Protein AF-A0AAV6YBZ9-F1 (afdb_monomer_lite)

InterPro domains:
  IPR000219 Dbl homology domain [PF00621] (2-76)
  IPR000219 Dbl homology domain [PS50010] (1-79)
  IPR035899 Dbl homology (DH) domain superfamily [G3DSA:1.20.900.10] (1-79)
  IPR035899 Dbl homology (DH) domain superfamily [SSF48065] (2-76)
  IPR051492 Dynamin-binding and Rho GEF [PTHR22834] (1-79)

Secondary structure (DSSP, 8-state):
-HHHHHTTHHHHHHHHHHHHHHHHT-S-HHHHHHHHHHHHHHHHHHHHHTHHHHHHHHHHHHT-HHHHHHHHHHHHHT-

pLDDT: mean 92.59, std 7.61, range [53.69, 98.12]

Structure (mmCIF, N/CA/C/O backbone):
data_AF-A0AAV6YBZ9-F1
#
_entry.id   AF-A0AAV6YBZ9-F1
#
loop_
_atom_site.group_PDB
_atom_site.id
_atom_site.type_symbol
_atom_site.label_atom_id
_atom_site.label_alt_id
_atom_site.label_comp_id
_atom_site.label_asym_id
_atom_site.label_entity_id
_atom_site.label_seq_id
_atom_site.pdbx_PDB_ins_code
_atom_site.Cartn_x
_atom_site.Cartn_y
_atom_site.Cartn_z
_atom_site.occupancy
_atom_site.B_iso_or_equiv
_atom_site.auth_seq_id
_atom_site.auth_comp_id
_atom_site.auth_asym_id
_atom_site.auth_atom_id
_atom_site.pdbx_PDB_model_num
ATOM 1 N N . ASP A 1 1 ? -18.176 1.070 6.484 1.00 60.84 1 ASP A N 1
ATOM 2 C CA . ASP A 1 1 ? -17.266 0.874 7.636 1.00 60.84 1 ASP A CA 1
ATOM 3 C C . ASP A 1 1 ? -16.029 0.058 7.283 1.00 60.84 1 ASP A C 1
ATOM 5 O O . ASP A 1 1 ? -14.937 0.576 7.456 1.00 60.84 1 ASP A O 1
ATOM 9 N N . PHE A 1 2 ? -16.143 -1.153 6.722 1.00 69.06 2 PHE A N 1
ATOM 10 C CA . PHE A 1 2 ? -14.957 -1.930 6.308 1.00 69.06 2 PHE A CA 1
ATOM 11 C C . PHE A 1 2 ? -14.171 -1.310 5.143 1.00 69.06 2 PHE A C 1
ATOM 13 O O . PHE A 1 2 ? -12.959 -1.490 5.068 1.00 69.06 2 PHE A O 1
ATOM 20 N N . ASP A 1 3 ? -14.829 -0.532 4.281 1.00 76.44 3 ASP A N 1
ATOM 21 C CA . ASP A 1 3 ? -14.175 0.155 3.159 1.00 76.44 3 ASP A CA 1
ATOM 22 C C . ASP A 1 3 ? -13.117 1.167 3.626 1.00 76.44 3 ASP A C 1
ATOM 24 O O . ASP A 1 3 ? -12.125 1.372 2.941 1.00 76.44 3 ASP A O 1
ATOM 28 N N . VAL A 1 4 ? -13.272 1.748 4.823 1.00 79.88 4 VAL A N 1
ATOM 29 C CA . VAL A 1 4 ? -12.261 2.631 5.441 1.00 79.88 4 VAL A CA 1
ATOM 30 C C . VAL A 1 4 ? -11.074 1.828 5.977 1.00 79.88 4 VAL A C 1
ATOM 32 O O . VAL A 1 4 ? -9.947 2.315 5.995 1.00 79.88 4 VAL A O 1
ATOM 35 N N . LEU A 1 5 ? -11.303 0.585 6.412 1.00 84.81 5 LEU A N 1
ATOM 36 C CA . LEU A 1 5 ? -10.251 -0.265 6.965 1.00 84.81 5 LEU A CA 1
ATOM 37 C C . LEU A 1 5 ? -9.290 -0.759 5.880 1.00 84.81 5 LEU A C 1
ATOM 39 O O . LEU A 1 5 ? -8.089 -0.872 6.108 1.00 84.81 5 LEU A O 1
ATOM 43 N N . PHE A 1 6 ? -9.844 -1.078 4.712 1.00 88.50 6 PHE A N 1
ATOM 44 C CA . PHE A 1 6 ? -9.110 -1.712 3.624 1.00 88.50 6 PHE A CA 1
ATOM 45 C C . PHE A 1 6 ? -8.860 -0.775 2.438 1.00 88.50 6 PHE A C 1
ATOM 47 O O . PHE A 1 6 ? -7.964 -1.043 1.642 1.00 88.50 6 PHE A O 1
ATOM 54 N N . GLY A 1 7 ? -9.610 0.320 2.304 1.00 91.94 7 GLY A N 1
ATOM 55 C CA . GLY A 1 7 ? -9.463 1.268 1.204 1.00 91.94 7 GLY A CA 1
ATOM 56 C C . GLY A 1 7 ? -9.453 0.566 -0.154 1.00 91.94 7 GLY A C 1
ATOM 57 O O . GLY A 1 7 ? -10.263 -0.317 -0.436 1.00 91.94 7 GLY A O 1
ATOM 58 N N . ASN A 1 8 ? -8.468 0.911 -0.976 1.00 94.31 8 ASN A N 1
ATOM 59 C CA . ASN A 1 8 ? -8.212 0.287 -2.270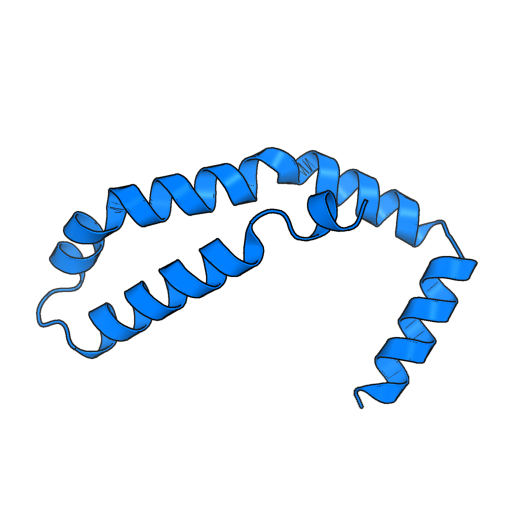 1.00 94.31 8 ASN A CA 1
ATOM 60 C C . ASN A 1 8 ? -7.174 -0.863 -2.193 1.00 94.31 8 ASN A C 1
ATOM 62 O O . ASN A 1 8 ? -6.419 -1.066 -3.145 1.00 94.31 8 ASN A O 1
ATOM 66 N N . ILE A 1 9 ? -7.113 -1.641 -1.097 1.00 94.88 9 ILE A N 1
ATOM 67 C CA . ILE A 1 9 ? -6.079 -2.683 -0.886 1.00 94.88 9 ILE A CA 1
ATOM 68 C C . ILE A 1 9 ? -5.948 -3.666 -2.058 1.00 94.88 9 ILE A C 1
ATOM 70 O O . ILE A 1 9 ? -4.845 -4.098 -2.382 1.00 94.88 9 ILE A O 1
ATOM 74 N N . HIS A 1 10 ? -7.042 -4.000 -2.743 1.00 95.38 10 HIS A N 1
ATOM 75 C CA . HIS A 1 10 ? -6.987 -4.878 -3.913 1.00 95.38 10 HIS A CA 1
ATOM 76 C C . HIS A 1 10 ? -6.221 -4.252 -5.086 1.00 95.38 10 HIS A C 1
ATOM 78 O O . HIS A 1 10 ? -5.472 -4.954 -5.765 1.00 95.38 10 HIS A O 1
ATOM 84 N N . SER A 1 11 ? -6.339 -2.939 -5.282 1.00 96.75 11 SER A N 1
ATOM 85 C CA . SER A 1 11 ? -5.550 -2.193 -6.265 1.00 96.75 11 SER A CA 1
ATOM 86 C C . SER A 1 11 ? -4.072 -2.171 -5.877 1.00 96.75 11 SER A C 1
ATOM 88 O O . SER A 1 11 ? -3.217 -2.407 -6.728 1.00 96.75 11 SER A O 1
ATOM 90 N N . VAL A 1 12 ? -3.764 -1.973 -4.587 1.00 97.12 12 VAL A N 1
ATOM 91 C CA . VAL A 1 12 ? -2.388 -2.042 -4.058 1.00 97.12 12 VAL A CA 1
ATOM 92 C C . VAL A 1 12 ? -1.775 -3.420 -4.308 1.00 97.12 12 VAL A C 1
ATOM 94 O O . VAL A 1 12 ? -0.649 -3.518 -4.793 1.00 97.12 12 VAL A O 1
ATOM 97 N N . ILE A 1 13 ? -2.516 -4.496 -4.032 1.00 97.75 13 ILE A N 1
ATOM 98 C CA . ILE A 1 13 ? -2.069 -5.869 -4.304 1.00 97.75 13 ILE A CA 1
ATOM 99 C C . ILE A 1 13 ? -1.798 -6.050 -5.800 1.00 97.75 13 ILE A C 1
ATOM 101 O O . ILE A 1 13 ? -0.729 -6.537 -6.163 1.00 97.75 13 ILE A O 1
ATOM 105 N N . SER A 1 14 ? -2.724 -5.618 -6.660 1.00 98.12 14 SER A N 1
ATOM 106 C CA . SER A 1 14 ? -2.595 -5.751 -8.114 1.00 98.12 14 SER A CA 1
ATOM 107 C C . SER A 1 14 ? -1.347 -5.047 -8.649 1.00 98.12 14 SER A C 1
ATOM 109 O O . SER A 1 14 ? -0.536 -5.671 -9.335 1.00 98.12 14 SER A O 1
ATOM 111 N N . VAL A 1 15 ? -1.144 -3.770 -8.300 1.00 97.81 15 VAL A N 1
ATOM 112 C CA . VAL A 1 15 ? 0.017 -3.006 -8.785 1.00 97.81 15 VAL A CA 1
ATOM 113 C C . VAL A 1 15 ? 1.329 -3.565 -8.224 1.00 97.81 15 VAL A C 1
ATOM 115 O O . VAL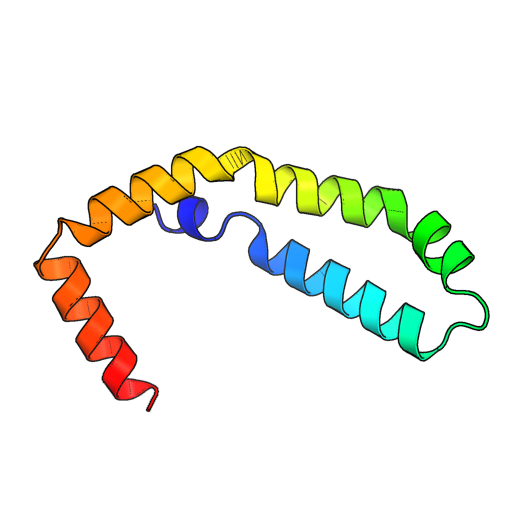 A 1 15 ? 2.338 -3.608 -8.922 1.00 97.81 15 VAL A O 1
ATOM 118 N N . THR A 1 16 ? 1.317 -4.082 -6.991 1.00 97.88 16 THR A N 1
ATOM 119 C CA . THR A 1 16 ? 2.506 -4.687 -6.370 1.00 97.88 16 THR A CA 1
ATOM 120 C C . THR A 1 16 ? 2.873 -6.018 -7.023 1.00 97.88 16 THR A C 1
ATOM 122 O O . THR A 1 16 ? 4.053 -6.295 -7.231 1.00 97.88 16 THR A O 1
ATOM 125 N N . GLN A 1 17 ? 1.887 -6.841 -7.387 1.00 98.12 17 GLN A N 1
ATOM 126 C CA . GLN A 1 17 ? 2.118 -8.088 -8.122 1.00 98.12 17 GLN A CA 1
ATOM 127 C C . GLN A 1 17 ? 2.662 -7.822 -9.529 1.00 98.12 17 GLN A C 1
ATOM 129 O O . GLN A 1 17 ? 3.581 -8.513 -9.967 1.00 98.12 17 GLN A O 1
ATOM 134 N N . MET A 1 18 ? 2.148 -6.797 -10.214 1.00 97.00 18 MET A N 1
ATOM 135 C CA . MET A 1 18 ? 2.688 -6.351 -11.501 1.00 97.00 18 MET A CA 1
ATOM 136 C C . MET A 1 18 ? 4.134 -5.857 -11.381 1.00 97.00 18 MET A C 1
ATOM 138 O O . MET A 1 18 ? 4.977 -6.233 -12.197 1.00 97.00 18 MET A O 1
ATOM 142 N N . LEU A 1 19 ? 4.436 -5.059 -10.352 1.00 97.62 19 LEU A N 1
ATOM 143 C CA . LEU A 1 19 ? 5.792 -4.592 -10.076 1.00 97.62 19 LEU A CA 1
ATOM 144 C C . LEU A 1 19 ? 6.740 -5.761 -9.803 1.00 97.62 19 LEU A C 1
ATOM 146 O O . LEU A 1 19 ? 7.819 -5.810 -10.388 1.00 97.62 19 LEU A O 1
ATOM 150 N N . LEU A 1 20 ? 6.335 -6.717 -8.963 1.00 98.12 20 LEU A N 1
ATOM 151 C CA . LEU A 1 20 ? 7.127 -7.913 -8.676 1.00 98.12 20 LEU A CA 1
ATOM 152 C C . LEU A 1 20 ? 7.448 -8.682 -9.962 1.00 98.12 20 LEU A C 1
ATOM 154 O O . LEU A 1 20 ? 8.619 -8.916 -10.247 1.00 98.12 20 LEU A O 1
ATOM 158 N N . GLY A 1 21 ? 6.432 -8.998 -10.769 1.00 97.62 21 GLY A N 1
ATOM 159 C CA . GLY A 1 21 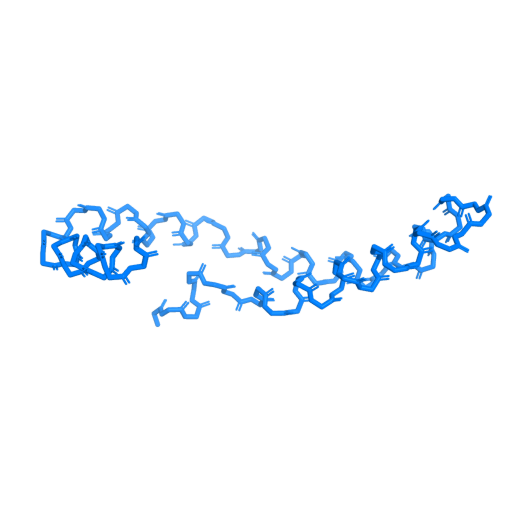? 6.627 -9.738 -12.017 1.00 97.62 21 GLY A CA 1
ATOM 160 C C . GLY A 1 21 ? 7.523 -9.003 -13.020 1.00 97.62 21 GLY A C 1
ATOM 161 O O . GLY A 1 21 ? 8.304 -9.633 -13.733 1.00 97.62 21 GLY A O 1
ATOM 162 N N . ALA A 1 22 ? 7.460 -7.670 -13.060 1.00 97.31 22 ALA A N 1
ATOM 163 C CA . ALA A 1 22 ? 8.356 -6.868 -13.887 1.00 97.31 22 ALA A CA 1
ATOM 164 C C . ALA A 1 22 ? 9.797 -6.891 -13.359 1.00 97.31 22 ALA A C 1
ATOM 166 O O . ALA A 1 22 ? 10.729 -7.065 -14.140 1.00 97.31 22 ALA A O 1
ATOM 167 N N . LEU A 1 23 ? 9.989 -6.765 -12.044 1.00 97.69 23 LEU A N 1
ATOM 168 C CA . LEU A 1 23 ? 11.309 -6.788 -11.412 1.00 97.69 23 LEU A CA 1
ATOM 169 C C . LEU A 1 23 ? 12.004 -8.147 -11.548 1.00 97.69 23 LEU A C 1
ATOM 171 O O . LEU A 1 23 ? 13.209 -8.180 -11.781 1.00 97.69 23 LEU A O 1
ATOM 175 N N . GLU A 1 24 ? 11.259 -9.250 -11.455 1.00 97.62 24 GLU A N 1
ATOM 176 C CA . GLU A 1 24 ? 11.785 -10.614 -11.612 1.00 97.62 24 GLU A CA 1
ATOM 177 C C . GLU A 1 24 ? 12.375 -10.882 -13.006 1.00 97.62 24 GLU A C 1
ATOM 179 O O . GLU A 1 24 ? 13.240 -11.743 -13.146 1.00 97.62 24 GLU A O 1
ATOM 184 N N . ASN A 1 25 ? 11.939 -10.136 -14.027 1.00 93.81 25 ASN A N 1
ATOM 185 C CA . ASN A 1 25 ? 12.317 -10.354 -15.425 1.00 93.81 25 ASN A CA 1
ATOM 186 C C . ASN A 1 25 ? 13.077 -9.167 -16.049 1.00 93.81 25 ASN A C 1
ATOM 188 O O . ASN A 1 25 ? 13.236 -9.125 -17.269 1.00 93.81 25 ASN A O 1
ATOM 192 N N . CYS A 1 26 ? 13.514 -8.183 -15.253 1.00 95.25 26 CYS A N 1
ATOM 193 C CA . CYS A 1 26 ? 14.133 -6.967 -15.781 1.00 95.25 26 CYS A CA 1
ATOM 194 C C . CYS A 1 26 ? 15.665 -7.016 -15.817 1.00 95.25 26 CYS A C 1
ATOM 196 O O . CYS A 1 26 ? 16.321 -7.479 -14.887 1.00 95.25 26 CYS A O 1
ATOM 198 N N . ASP A 1 27 ? 16.238 -6.409 -16.858 1.00 94.88 27 ASP A N 1
ATOM 199 C CA . ASP A 1 27 ? 17.681 -6.145 -16.946 1.00 94.88 27 ASP A CA 1
ATOM 200 C C . ASP A 1 27 ? 18.081 -4.840 -16.229 1.00 94.88 27 ASP A C 1
ATOM 202 O O . ASP A 1 27 ? 19.258 -4.584 -15.968 1.00 94.88 27 ASP A O 1
ATOM 206 N N . SER A 1 28 ? 17.104 -3.979 -15.919 1.00 97.00 28 SER A N 1
ATOM 207 C CA . SER A 1 28 ? 17.323 -2.700 -15.246 1.00 97.00 28 SER A CA 1
ATOM 208 C C . SER A 1 28 ? 16.163 -2.334 -14.331 1.00 97.00 28 SER A C 1
ATOM 210 O O . SER A 1 28 ? 15.105 -1.888 -14.774 1.00 97.00 28 SER A O 1
ATOM 212 N N . VAL A 1 29 ? 16.417 -2.426 -13.028 1.00 96.44 29 VAL A N 1
ATOM 213 C CA . VAL A 1 29 ? 15.470 -2.035 -11.975 1.00 96.44 29 VAL A CA 1
ATOM 214 C 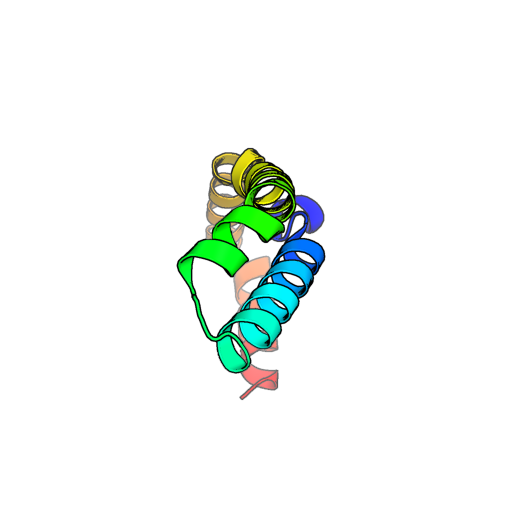C . VAL A 1 29 ? 15.020 -0.580 -12.141 1.00 96.44 29 VAL A C 1
ATOM 216 O O . VAL A 1 29 ? 13.839 -0.274 -12.015 1.00 96.44 29 VAL A O 1
ATOM 219 N N . GLY A 1 30 ? 15.948 0.326 -12.469 1.00 97.06 30 GLY A N 1
ATOM 220 C CA . GLY A 1 30 ? 15.646 1.753 -12.600 1.00 97.06 30 GLY A CA 1
ATOM 221 C C . GLY A 1 30 ? 14.618 2.061 -13.692 1.00 97.06 30 GLY A C 1
ATOM 222 O O . GLY A 1 30 ? 13.769 2.927 -13.494 1.00 97.06 30 GLY A O 1
ATOM 223 N N . LEU A 1 31 ? 14.659 1.339 -14.817 1.00 97.00 31 LEU A N 1
ATOM 224 C CA . LEU A 1 31 ? 13.697 1.524 -15.908 1.00 97.00 31 LEU A CA 1
ATOM 225 C C . LEU A 1 31 ? 12.293 1.066 -15.508 1.00 97.00 31 LEU A C 1
ATOM 227 O O . LEU A 1 31 ? 11.344 1.810 -15.738 1.00 97.00 31 LEU A O 1
ATOM 231 N N . ILE A 1 32 ? 12.171 -0.069 -14.813 1.00 97.88 32 ILE A N 1
ATOM 232 C CA . ILE A 1 32 ? 10.876 -0.560 -14.316 1.00 97.88 32 ILE A CA 1
ATOM 233 C C . ILE A 1 32 ? 10.205 0.471 -13.405 1.00 97.88 32 ILE A C 1
ATOM 235 O O . ILE A 1 32 ? 9.028 0.785 -13.577 1.00 97.88 32 ILE A O 1
ATOM 239 N N . PHE A 1 33 ? 10.959 1.061 -12.473 1.00 96.12 33 PHE A N 1
ATOM 240 C CA . PHE A 1 33 ? 10.414 2.103 -11.603 1.00 96.12 33 PHE A CA 1
ATOM 241 C C . PHE A 1 33 ? 10.000 3.355 -12.377 1.00 96.12 33 PHE A C 1
ATOM 243 O O . PHE A 1 33 ? 8.979 3.950 -12.047 1.00 96.12 33 PHE A O 1
ATOM 250 N N . LEU A 1 34 ? 10.746 3.766 -13.407 1.00 97.31 34 LEU A N 1
ATOM 251 C CA . LEU A 1 34 ? 10.368 4.917 -14.232 1.00 97.31 34 LEU A CA 1
ATOM 252 C C . LEU A 1 34 ? 9.092 4.663 -15.044 1.00 97.31 34 LEU A C 1
ATOM 254 O O . LEU A 1 34 ? 8.270 5.573 -15.160 1.00 97.31 34 LEU A O 1
ATOM 258 N N . GLU A 1 35 ? 8.920 3.453 -15.575 1.00 96.50 35 GLU A N 1
ATOM 259 C CA . GLU A 1 35 ? 7.735 3.042 -16.335 1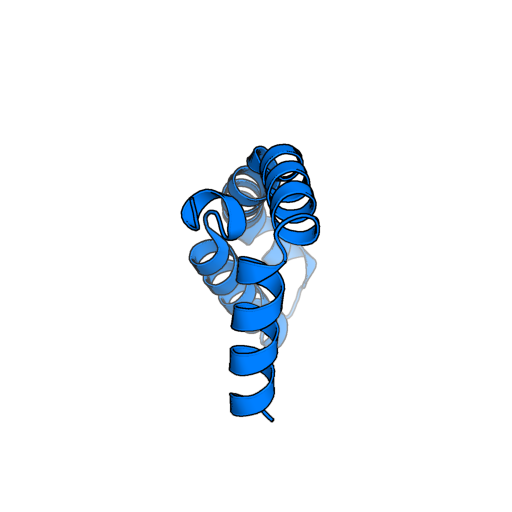.00 96.50 35 GLU A CA 1
ATOM 260 C C . GLU A 1 35 ? 6.492 2.955 -15.445 1.00 96.50 35 GLU A C 1
ATOM 262 O O . GLU A 1 35 ? 5.433 3.466 -15.808 1.00 96.50 35 GLU A O 1
ATOM 267 N N . GLN A 1 36 ? 6.625 2.379 -14.248 1.00 96.94 36 GLN A N 1
ATOM 268 C CA . GLN A 1 36 ? 5.493 2.116 -13.353 1.00 96.94 36 GLN A CA 1
ATOM 269 C C . GLN A 1 36 ? 5.227 3.229 -12.329 1.00 96.94 36 GLN A C 1
ATOM 271 O O . GLN A 1 36 ? 4.233 3.169 -11.604 1.00 96.94 36 GLN A O 1
ATOM 276 N N . ARG A 1 37 ? 6.069 4.276 -12.268 1.00 97.12 37 ARG A N 1
ATOM 277 C CA . ARG A 1 37 ? 5.987 5.347 -11.250 1.00 97.12 37 ARG A CA 1
ATOM 278 C C . ARG A 1 37 ? 4.591 5.937 -11.088 1.00 97.12 37 ARG A C 1
ATOM 280 O O . ARG A 1 37 ? 4.159 6.159 -9.967 1.00 97.12 37 ARG A O 1
ATOM 287 N N . MET A 1 38 ? 3.902 6.203 -12.199 1.00 97.75 38 MET A N 1
ATOM 288 C CA . MET A 1 38 ? 2.608 6.885 -12.174 1.00 97.75 38 MET A CA 1
ATOM 289 C C . MET A 1 38 ? 1.531 6.001 -11.562 1.00 97.75 38 MET A C 1
ATOM 291 O O . MET A 1 38 ? 0.720 6.481 -10.777 1.00 97.75 38 MET A O 1
ATOM 295 N N . GLU A 1 39 ? 1.520 4.724 -11.934 1.00 97.06 39 GLU A N 1
ATOM 296 C CA . GLU A 1 39 ? 0.531 3.770 -11.447 1.00 97.06 39 GLU A CA 1
ATOM 297 C C . GLU A 1 39 ? 0.751 3.483 -9.960 1.00 97.06 39 GLU A C 1
ATOM 299 O O . GLU A 1 39 ? -0.188 3.575 -9.170 1.00 97.06 39 GLU A O 1
ATOM 304 N N . LEU A 1 40 ? 2.010 3.263 -9.562 1.00 97.44 40 LEU A N 1
ATOM 305 C CA . LEU A 1 40 ? 2.395 3.110 -8.161 1.00 97.44 40 LEU A CA 1
ATOM 306 C C . LEU A 1 40 ? 2.002 4.342 -7.339 1.00 97.44 40 LEU A C 1
ATOM 308 O O . LEU A 1 40 ? 1.324 4.208 -6.325 1.00 97.44 40 LEU A 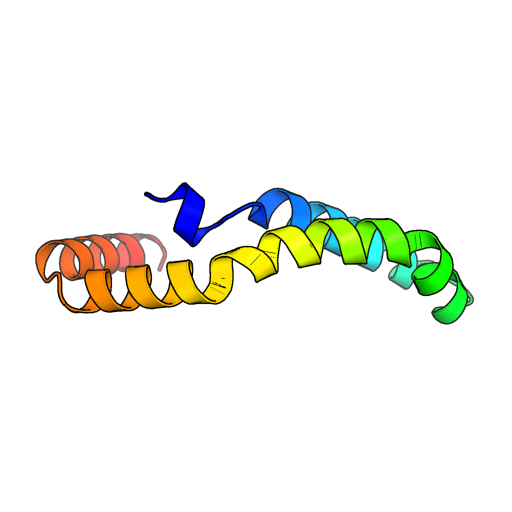O 1
ATOM 312 N N . GLU A 1 41 ? 2.375 5.545 -7.779 1.00 98.00 41 GLU A N 1
ATOM 313 C CA . GLU A 1 41 ? 2.049 6.778 -7.059 1.00 98.00 41 GLU A CA 1
ATOM 314 C C . GLU A 1 41 ? 0.534 6.973 -6.930 1.00 98.00 41 GLU A C 1
ATOM 316 O O . GLU A 1 41 ? 0.051 7.295 -5.847 1.00 98.00 41 GLU A O 1
ATOM 321 N N . CYS A 1 42 ? -0.229 6.746 -8.001 1.00 97.50 42 CYS A N 1
ATOM 322 C CA . CYS A 1 42 ? -1.677 6.931 -7.999 1.00 97.50 42 CYS A CA 1
ATOM 323 C C . CYS A 1 42 ? -2.372 5.990 -7.005 1.00 97.50 42 CYS A C 1
ATOM 325 O O . CYS A 1 42 ? -3.132 6.452 -6.151 1.00 97.50 42 CYS A O 1
ATOM 327 N N . VAL A 1 43 ? -2.060 4.694 -7.074 1.00 97.69 43 VAL A N 1
ATOM 328 C CA . VAL A 1 43 ? -2.685 3.665 -6.234 1.00 97.69 43 VAL A CA 1
ATOM 329 C C . VAL A 1 43 ? -2.303 3.839 -4.764 1.00 97.69 43 VAL A C 1
ATOM 331 O O . VAL A 1 43 ? -3.178 3.828 -3.894 1.00 97.69 43 VAL A O 1
ATOM 334 N N . TYR A 1 44 ? -1.016 4.049 -4.470 1.00 96.94 44 TYR A N 1
ATOM 335 C CA . TYR A 1 44 ? -0.560 4.218 -3.090 1.00 96.94 44 TYR A CA 1
ATOM 336 C C . TYR A 1 44 ? -1.012 5.543 -2.477 1.00 96.94 44 TYR A C 1
ATOM 338 O O . TYR A 1 44 ? -1.239 5.601 -1.271 1.00 96.94 44 TYR A O 1
ATOM 346 N N . LYS A 1 45 ? -1.187 6.604 -3.271 1.00 96.62 45 LYS A N 1
ATOM 347 C CA . LYS A 1 45 ? -1.713 7.875 -2.763 1.00 96.62 45 LYS A CA 1
ATOM 348 C C . LYS A 1 45 ? -3.138 7.726 -2.239 1.00 96.62 45 LYS A C 1
ATOM 350 O O . LYS A 1 45 ? -3.423 8.229 -1.158 1.00 96.62 45 LYS A O 1
ATOM 355 N N . GLU A 1 46 ? -4.003 7.035 -2.977 1.00 94.25 46 GLU A N 1
ATOM 356 C CA . GLU A 1 46 ? -5.368 6.738 -2.529 1.00 94.25 46 GLU A CA 1
ATOM 357 C C . GLU A 1 46 ? -5.356 5.855 -1.272 1.00 94.25 46 GLU A C 1
ATOM 359 O O . GLU A 1 46 ? -6.046 6.167 -0.304 1.00 94.25 46 GLU A O 1
ATOM 364 N N . TYR A 1 47 ? -4.510 4.819 -1.240 1.00 93.88 47 TYR A N 1
ATOM 365 C CA . TYR A 1 47 ? -4.390 3.938 -0.075 1.00 93.88 47 TYR A CA 1
ATOM 366 C C . TYR A 1 47 ? -3.975 4.699 1.192 1.00 93.88 47 TYR A C 1
ATOM 368 O O . TYR A 1 47 ? -4.553 4.525 2.263 1.00 93.88 47 TYR A O 1
ATOM 376 N N . CYS A 1 48 ? -2.981 5.580 1.069 1.00 93.69 48 CYS A N 1
ATOM 377 C CA . CYS A 1 48 ? -2.439 6.336 2.193 1.00 93.69 48 CYS A CA 1
ATOM 378 C C . CYS A 1 48 ? -3.334 7.502 2.633 1.00 93.69 48 CYS A C 1
ATOM 380 O O . CYS A 1 48 ? -3.192 7.968 3.762 1.00 93.69 48 CYS A O 1
ATOM 382 N N . GLN A 1 49 ? -4.237 7.990 1.776 1.00 91.75 49 GLN A N 1
ATOM 383 C CA . GLN A 1 49 ? -5.051 9.176 2.060 1.00 91.75 49 GLN A CA 1
ATOM 384 C C . GLN A 1 49 ? -5.919 9.011 3.315 1.00 91.75 49 GLN A C 1
ATOM 386 O O . GLN A 1 49 ? -6.109 9.977 4.050 1.00 91.75 49 GLN A O 1
ATOM 391 N N . ASN A 1 50 ? -6.400 7.795 3.580 1.00 87.62 50 ASN A N 1
ATOM 392 C CA . ASN A 1 50 ? -7.326 7.523 4.682 1.00 87.62 50 ASN A CA 1
ATOM 393 C C . ASN A 1 50 ? -6.626 6.956 5.927 1.00 87.62 50 ASN A C 1
ATOM 395 O O . ASN A 1 50 ? -7.293 6.499 6.849 1.00 87.62 50 ASN A O 1
ATOM 399 N N . HIS A 1 51 ? -5.289 6.986 5.983 1.00 90.19 51 HIS A N 1
ATOM 400 C CA . HIS A 1 51 ? -4.524 6.295 7.024 1.00 90.19 51 HIS A CA 1
ATOM 401 C C . HIS A 1 51 ? -4.887 6.741 8.451 1.00 90.19 51 HIS A C 1
ATOM 403 O O . HIS A 1 51 ? -5.059 5.903 9.333 1.00 90.19 51 HIS A O 1
ATOM 409 N N . GLU A 1 52 ? -5.056 8.047 8.676 1.00 90.94 52 GLU A N 1
ATOM 410 C CA . GLU A 1 52 ? -5.456 8.582 9.987 1.00 90.94 52 GLU A CA 1
ATOM 411 C C . GLU A 1 52 ? -6.871 8.131 10.388 1.00 90.94 52 GLU A C 1
ATOM 413 O O . GLU A 1 52 ? -7.115 7.803 11.550 1.00 90.94 52 GLU A O 1
ATOM 418 N N . GLU A 1 53 ? -7.791 8.050 9.423 1.00 90.31 53 GLU A N 1
ATOM 419 C CA . GLU A 1 53 ? -9.161 7.585 9.649 1.00 90.31 53 GLU A CA 1
ATOM 420 C C . GLU A 1 53 ? -9.191 6.083 9.965 1.00 90.31 53 GLU A C 1
ATOM 422 O O . GLU A 1 53 ? -9.861 5.655 10.908 1.00 90.31 53 GLU A O 1
ATOM 427 N N . THR A 1 54 ? -8.403 5.282 9.241 1.00 91.00 54 THR A N 1
ATOM 428 C CA . THR A 1 54 ? -8.230 3.850 9.506 1.00 91.00 54 THR A CA 1
ATOM 429 C C . THR A 1 54 ? -7.673 3.602 10.909 1.00 91.00 54 THR A C 1
ATOM 431 O O . THR A 1 54 ? -8.170 2.719 11.611 1.00 91.00 54 THR A O 1
ATOM 434 N N . ILE A 1 55 ? -6.678 4.383 11.350 1.00 91.31 55 ILE A N 1
ATOM 435 C CA . ILE A 1 55 ? -6.122 4.282 12.709 1.00 91.31 55 ILE A CA 1
ATOM 436 C C . ILE A 1 55 ? -7.201 4.579 13.751 1.00 91.31 55 ILE A C 1
ATOM 438 O O . ILE A 1 55 ? -7.420 3.768 14.650 1.00 91.31 55 ILE A O 1
ATOM 442 N N . ALA A 1 56 ? -7.919 5.695 13.616 1.00 92.12 56 ALA A N 1
ATOM 443 C CA . ALA A 1 56 ? -8.970 6.063 14.562 1.00 92.12 56 ALA A CA 1
ATOM 444 C C . ALA A 1 56 ? -10.080 4.996 14.638 1.00 92.12 56 ALA A C 1
ATOM 446 O O . ALA A 1 56 ? -10.592 4.684 15.718 1.00 92.12 56 ALA A O 1
ATOM 447 N N . LEU A 1 57 ? -10.428 4.393 13.498 1.00 91.56 57 LEU A N 1
ATOM 448 C CA . LEU A 1 57 ? -11.391 3.299 13.436 1.00 91.56 57 LEU A CA 1
ATOM 449 C C . LEU A 1 57 ? -10.882 2.051 14.173 1.00 91.56 57 LEU A C 1
ATOM 451 O O . LEU A 1 57 ? -11.628 1.466 14.962 1.00 91.56 57 LEU A O 1
ATOM 455 N N . LEU A 1 58 ? -9.615 1.675 13.987 1.00 91.12 58 LEU A N 1
ATOM 456 C CA . LEU A 1 58 ? -8.984 0.558 14.698 1.00 91.12 58 LEU A CA 1
ATOM 457 C C . LEU A 1 58 ? -8.963 0.773 16.216 1.00 91.12 58 LEU A C 1
ATOM 459 O O . LEU A 1 58 ? -9.346 -0.127 16.964 1.00 91.12 58 LEU A O 1
ATOM 463 N N . GLU A 1 59 ? -8.611 1.972 16.678 1.00 93.38 59 GLU A N 1
ATOM 464 C CA . GLU A 1 59 ? -8.646 2.326 18.104 1.00 93.38 59 GLU A CA 1
ATOM 465 C C . GLU A 1 59 ? -10.065 2.237 18.688 1.00 93.38 59 GLU A C 1
ATOM 467 O O . GLU A 1 59 ? -10.260 1.886 19.856 1.00 93.38 59 GLU A O 1
ATOM 472 N N . SER A 1 60 ? -11.087 2.546 17.883 1.00 91.94 60 SER A N 1
ATOM 473 C CA . SER A 1 60 ? -12.486 2.390 18.290 1.00 91.94 60 SER A CA 1
ATOM 474 C C . SER A 1 60 ? -12.882 0.915 18.434 1.00 91.94 60 SER A C 1
ATOM 476 O O . SER A 1 60 ? -13.605 0.550 19.366 1.00 91.94 60 SER A O 1
ATOM 478 N N . TYR A 1 61 ? -12.370 0.053 17.553 1.00 91.19 61 TYR A N 1
ATOM 479 C CA . TYR A 1 61 ? -12.608 -1.387 17.578 1.00 91.19 61 TYR A CA 1
ATOM 480 C C . TYR A 1 61 ? -11.858 -2.090 18.706 1.00 91.19 61 TYR A C 1
ATOM 482 O O . TYR A 1 61 ? -12.376 -3.063 19.254 1.00 91.19 61 TYR A O 1
ATOM 490 N N . GLU A 1 62 ? -10.685 -1.602 19.104 1.00 91.00 62 GLU A N 1
ATOM 491 C CA . GLU A 1 62 ? -9.945 -2.104 20.270 1.00 91.00 62 GLU A CA 1
ATOM 492 C C . GLU A 1 62 ? -10.766 -1.971 21.560 1.00 91.00 62 GLU A C 1
ATOM 494 O O . GLU A 1 62 ? -10.827 -2.891 22.373 1.00 91.00 62 GLU A O 1
ATOM 499 N N . LYS A 1 63 ? -11.493 -0.859 21.705 1.00 92.94 63 LYS A N 1
ATOM 500 C CA . LYS A 1 63 ? -12.355 -0.589 22.867 1.00 92.94 63 LYS A CA 1
ATOM 501 C C . LYS A 1 63 ? -13.678 -1.365 22.836 1.00 92.94 63 LYS A C 1
ATOM 503 O O . LYS A 1 63 ? -14.424 -1.341 23.813 1.00 92.94 63 LYS A O 1
ATOM 508 N N . ASN A 1 64 ? -14.000 -2.037 21.729 1.00 94.56 64 ASN A N 1
ATOM 509 C CA . ASN A 1 64 ? -15.256 -2.759 21.555 1.00 94.56 64 ASN A CA 1
ATOM 510 C C . ASN A 1 64 ? -15.086 -4.253 21.872 1.00 94.56 64 ASN A C 1
ATOM 512 O O . ASN A 1 64 ? -14.746 -5.057 21.006 1.00 94.56 64 ASN A O 1
ATOM 516 N N . GLU A 1 65 ? -15.404 -4.644 23.108 1.00 93.88 65 GLU A N 1
ATOM 517 C CA . GLU A 1 65 ? -15.259 -6.029 23.585 1.00 93.88 65 GLU A CA 1
ATOM 518 C C . GLU A 1 65 ? -15.986 -7.070 22.720 1.00 93.88 65 GLU A C 1
ATOM 520 O O . GLU A 1 65 ? -15.500 -8.187 22.539 1.00 93.88 65 GLU A O 1
ATOM 525 N N . LYS A 1 66 ? -17.161 -6.727 22.175 1.00 93.50 66 LYS A N 1
ATOM 526 C CA . LYS A 1 66 ? -17.935 -7.644 21.327 1.00 93.50 66 LYS A CA 1
ATOM 527 C C . LYS A 1 66 ? -17.229 -7.880 19.994 1.00 93.50 66 LYS A C 1
ATOM 529 O O . LYS A 1 66 ? -17.180 -9.018 19.523 1.00 93.50 66 LYS A O 1
ATOM 534 N N . PHE A 1 67 ? -16.697 -6.814 19.400 1.00 90.75 67 PHE A N 1
ATOM 535 C CA . PHE A 1 67 ? -15.906 -6.904 18.178 1.00 90.75 67 PHE A CA 1
ATOM 536 C C . PHE A 1 67 ? -14.638 -7.728 18.417 1.00 90.75 67 PHE A C 1
ATOM 538 O O . PHE A 1 67 ? -14.410 -8.691 17.693 1.00 90.75 67 PHE A O 1
ATOM 545 N N . GLN A 1 68 ? -13.881 -7.426 19.477 1.00 94.38 68 GLN A N 1
ATOM 546 C CA . GLN A 1 68 ? -12.651 -8.149 19.817 1.00 94.38 68 GLN A CA 1
ATOM 547 C C . GLN A 1 68 ? -12.890 -9.643 20.049 1.00 94.38 68 GLN A C 1
ATOM 549 O O . GLN A 1 68 ? -12.141 -10.473 19.541 1.00 94.38 68 GLN A O 1
ATOM 554 N N . ARG A 1 69 ? -13.973 -10.007 20.747 1.00 94.69 69 ARG A N 1
ATOM 555 C CA . ARG A 1 69 ? -14.347 -11.416 20.936 1.00 94.69 69 ARG A CA 1
ATOM 556 C C . ARG A 1 69 ? -14.634 -12.115 19.606 1.00 94.69 69 ARG A C 1
ATOM 558 O O . ARG A 1 69 ? -14.103 -13.189 19.363 1.00 94.69 69 ARG A O 1
ATOM 565 N N . SER A 1 70 ? -15.414 -11.474 18.735 1.00 91.50 70 SER A N 1
ATOM 566 C CA . SER A 1 70 ? -15.752 -12.030 17.415 1.00 91.50 70 SER A CA 1
ATOM 567 C C . SER A 1 70 ? -14.514 -12.157 16.516 1.00 91.50 70 SER A C 1
ATOM 569 O O . SER A 1 70 ? -14.364 -13.141 15.795 1.00 91.50 70 SER A O 1
ATOM 571 N N . LEU A 1 71 ? -13.605 -11.176 16.569 1.00 90.38 71 LEU A N 1
ATOM 572 C CA . LEU A 1 71 ? -12.328 -11.211 15.859 1.00 90.38 71 LEU A CA 1
ATOM 573 C C . LEU A 1 71 ? -11.461 -12.377 16.349 1.00 90.38 71 LEU A C 1
ATOM 575 O O . LEU A 1 71 ? -10.934 -13.122 15.528 1.00 90.38 71 LEU A O 1
ATOM 579 N N . HIS A 1 72 ? -11.357 -12.568 17.666 1.00 92.12 72 HIS A N 1
ATOM 580 C CA . HIS A 1 72 ? -10.597 -13.664 18.263 1.00 92.12 72 HIS A CA 1
ATOM 581 C C . HIS A 1 72 ? -11.141 -15.035 17.845 1.00 92.12 72 HIS A C 1
ATOM 583 O O . HIS A 1 72 ? -10.374 -15.885 17.403 1.00 92.12 72 HIS A O 1
ATOM 589 N N . GLU A 1 73 ? -12.460 -15.235 17.919 1.00 94.31 73 GLU A N 1
ATOM 590 C CA . GLU A 1 73 ? -13.118 -16.464 17.453 1.00 94.31 73 GLU A CA 1
ATOM 591 C C . GLU A 1 73 ? -12.811 -16.736 15.972 1.00 94.31 73 GLU A C 1
ATOM 593 O O . GLU A 1 73 ? -12.459 -17.853 15.601 1.00 94.31 73 GLU A O 1
ATOM 598 N N . CYS A 1 74 ? -12.866 -15.706 15.123 1.00 90.94 74 CYS A N 1
ATOM 599 C CA . CYS A 1 74 ? -12.513 -15.830 13.710 1.00 90.94 74 CYS A CA 1
ATOM 600 C C . CYS A 1 74 ? -11.036 -16.224 13.525 1.00 90.94 74 CYS A C 1
ATOM 602 O O . CYS A 1 74 ? -10.730 -17.139 12.761 1.00 90.94 74 CYS A O 1
ATOM 604 N N . MET A 1 75 ? -10.113 -15.604 14.266 1.00 90.75 75 MET A N 1
ATOM 605 C CA . MET A 1 75 ? -8.681 -15.927 14.209 1.00 90.75 75 MET A CA 1
ATOM 606 C C . MET A 1 75 ? -8.373 -17.368 14.636 1.00 90.75 75 MET A C 1
ATOM 608 O O . MET A 1 75 ? -7.443 -17.971 14.103 1.00 90.75 75 MET A O 1
ATOM 612 N N . GLU A 1 76 ? -9.146 -17.944 15.558 1.00 93.12 76 GLU A N 1
ATOM 613 C CA . GLU A 1 76 ? -9.004 -19.351 15.948 1.00 93.12 76 GLU A CA 1
ATOM 614 C C . GLU A 1 76 ? -9.402 -20.325 14.834 1.00 93.12 76 GLU A C 1
ATOM 616 O O . GLU A 1 76 ? -8.858 -21.423 14.779 1.00 93.12 76 GLU A O 1
ATOM 621 N N . THR A 1 77 ? -10.287 -19.928 13.914 1.00 90.56 77 THR A N 1
ATOM 622 C CA . THR A 1 77 ? -10.684 -20.774 12.770 1.00 90.56 77 THR A CA 1
ATOM 623 C C . THR A 1 77 ? -9.668 -20.803 11.628 1.00 90.56 77 THR A C 1
ATOM 625 O O . THR A 1 77 ? -9.743 -21.681 10.772 1.00 90.56 77 THR A O 1
ATOM 628 N N . VAL A 1 78 ? -8.732 -19.848 11.601 1.00 80.69 78 VAL A N 1
ATOM 629 C CA . VAL A 1 78 ? -7.691 -19.720 10.562 1.00 80.69 78 VAL A CA 1
ATOM 630 C C . VAL A 1 78 ? -6.370 -20.389 10.992 1.00 80.69 78 VAL A C 1
ATOM 632 O O . VAL A 1 78 ? -5.434 -20.470 10.199 1.00 80.69 78 VAL A O 1
ATOM 635 N N . LYS A 1 79 ? -6.288 -20.880 12.236 1.00 53.69 79 LYS A N 1
ATOM 636 C CA . LYS A 1 79 ? -5.172 -21.698 12.739 1.00 53.69 79 LYS A CA 1
ATOM 637 C C . LYS A 1 79 ? -5.265 -23.146 12.270 1.00 53.69 79 LYS A C 1
ATOM 639 O O . LYS A 1 79 ? -4.181 -23.706 11.995 1.00 53.69 79 LYS A O 1
#

Foldseek 3Di:
DVCLQCPLVVLVVVLVVVLVVDVVPDPDNVVSCVVSVVSNCVSVVRVCVSVVVNVVVVVVLVPPPVSVVVVVVVVVVVD

Radius of gyration: 17.43 Å; chains: 1; bounding box: 36×31×40 Å

Sequence (79 aa):
DFDVLFGNIHSVISVTQMLLGALENCDSVGLIFLEQRMELECVYKEYCQNHEETIALLESYEKNEKFQRSLHECMETVK

Organism: Engystomops pustulosus (NCBI:txid76066)